Protein AF-A0A6P0WCW0-F1 (afdb_monomer)

Sequence (75 aa):
METIKLQSDWDSLALIELFCTEPQTVRAQDGYWCYEVTDTSDTSLKFGVNTIAESIQIELKLAGESKAILSFELI

Foldseek 3Di:
DDADDDDPDPDLVVVCVVQVDAFPDDDVVQQKTWRWDADPQRWIWIWMARPVQQKIWIFIDGVNHTDDIDIDGHD

Radius of gyration: 12.83 Å; Cα contacts (8 Å, |Δi|>4): 129; chains: 1; bounding box: 31×28×32 Å

Nearest PDB structures (foldseek):
  6cp9-assembly4_H  TM=9.390E-01  e=5.608E-04  Klebsiella pneumoniae 342
  7t25-assembly1_E  TM=8.221E-01  e=1.986E+00  Borreliella burgdorferi B31
  6zvz-assembly2_B  TM=5.920E-01  e=3.190E-01  Methanocaldococcus jannaschii
  5hal-assembly1_A  TM=6.922E-01  e=1.876E+00  Burkholderia vietnamiensis G4
  6zw0-assembly1_B  TM=6.067E-01  e=4.245E-01  Methanocaldococcus jannaschii

pLDDT: mean 85.09, std 14.86, range [40.09, 97.25]

Structure (mmCIF, N/CA/C/O backbone):
data_AF-A0A6P0WCW0-F1
#
_entry.id   AF-A0A6P0WCW0-F1
#
loop_
_atom_site.group_PDB
_atom_site.id
_atom_site.type_symbol
_atom_site.label_atom_id
_atom_site.label_alt_id
_atom_site.label_comp_id
_atom_site.label_asym_id
_atom_site.label_entity_id
_atom_site.label_seq_id
_atom_site.pdbx_PDB_ins_code
_atom_site.Cartn_x
_atom_site.Cartn_y
_atom_site.Cartn_z
_atom_site.occupancy
_atom_site.B_iso_or_equiv
_atom_site.auth_seq_id
_atom_site.auth_comp_id
_atom_site.auth_asym_id
_atom_site.auth_atom_id
_atom_site.pdbx_PDB_model_num
ATOM 1 N N . MET A 1 1 ? 13.070 -18.818 3.139 1.00 43.69 1 MET A N 1
ATOM 2 C CA . MET A 1 1 ? 12.944 -17.456 2.590 1.00 43.69 1 MET A CA 1
ATOM 3 C C . MET A 1 1 ? 12.341 -17.638 1.215 1.00 43.69 1 MET A C 1
ATOM 5 O O . MET A 1 1 ? 12.997 -18.237 0.374 1.00 43.69 1 MET A O 1
ATOM 9 N N . GLU A 1 2 ? 11.060 -17.325 1.048 1.00 41.62 2 GLU A N 1
ATOM 10 C CA . GLU A 1 2 ? 10.389 -17.485 -0.246 1.00 41.62 2 GLU A CA 1
ATOM 11 C C . GLU A 1 2 ? 10.730 -16.283 -1.127 1.00 41.62 2 GLU A C 1
ATOM 13 O O . GLU A 1 2 ? 10.633 -15.139 -0.688 1.00 41.62 2 GLU A O 1
ATOM 18 N N . THR A 1 3 ? 11.202 -16.550 -2.342 1.00 40.09 3 THR A N 1
ATOM 19 C CA . THR A 1 3 ? 11.579 -15.521 -3.312 1.00 40.09 3 THR A CA 1
ATOM 20 C C . THR A 1 3 ? 10.367 -15.214 -4.179 1.00 40.09 3 THR A C 1
ATOM 22 O O . THR A 1 3 ? 9.940 -16.056 -4.969 1.00 40.09 3 THR A O 1
ATOM 25 N N . ILE A 1 4 ? 9.804 -14.018 -4.031 1.00 52.62 4 ILE A N 1
ATOM 26 C CA . ILE A 1 4 ? 8.688 -13.545 -4.850 1.00 52.62 4 ILE A CA 1
ATOM 27 C C . ILE A 1 4 ? 9.286 -12.699 -5.972 1.00 52.62 4 ILE A C 1
ATOM 29 O O . ILE A 1 4 ? 9.789 -11.611 -5.718 1.00 52.62 4 ILE A O 1
ATOM 33 N N . LYS A 1 5 ? 9.259 -13.198 -7.213 1.00 50.12 5 LYS A N 1
ATOM 34 C CA . LYS A 1 5 ? 9.558 -12.368 -8.386 1.00 50.12 5 LYS A CA 1
ATOM 35 C C . LYS A 1 5 ? 8.311 -11.569 -8.736 1.00 50.12 5 LYS A C 1
ATOM 37 O O . LYS A 1 5 ? 7.297 -12.164 -9.098 1.00 50.12 5 LYS A O 1
ATOM 42 N N . LEU A 1 6 ? 8.385 -10.246 -8.624 1.00 52.12 6 LEU A N 1
ATOM 43 C CA . LEU A 1 6 ? 7.340 -9.378 -9.153 1.00 52.12 6 LEU A CA 1
ATOM 44 C C . LEU A 1 6 ? 7.307 -9.502 -10.676 1.00 52.12 6 LEU A C 1
ATOM 46 O O . LEU A 1 6 ? 8.343 -9.590 -11.337 1.00 52.12 6 LEU A O 1
ATOM 50 N N . GLN A 1 7 ? 6.095 -9.568 -11.215 1.00 56.09 7 GLN A N 1
ATOM 51 C CA . GLN A 1 7 ? 5.872 -9.564 -12.650 1.00 56.09 7 GLN A CA 1
ATOM 52 C C . GLN A 1 7 ? 6.455 -8.264 -13.228 1.00 56.09 7 GLN A C 1
ATOM 54 O O . GLN A 1 7 ? 6.301 -7.201 -12.633 1.00 56.09 7 GLN A O 1
ATOM 59 N N . SER A 1 8 ? 7.159 -8.374 -14.354 1.00 56.78 8 SER A N 1
ATOM 60 C CA . SER A 1 8 ? 8.004 -7.332 -14.960 1.00 56.78 8 SER A CA 1
ATOM 61 C C . SER A 1 8 ? 7.286 -6.014 -15.265 1.00 56.78 8 SER A C 1
ATOM 63 O O . SER A 1 8 ? 7.933 -4.983 -15.429 1.00 56.78 8 SER A O 1
ATOM 65 N N . ASP A 1 9 ? 5.961 -6.055 -15.352 1.00 60.47 9 ASP A N 1
ATOM 66 C CA . ASP A 1 9 ? 5.117 -4.918 -15.672 1.00 60.47 9 ASP A CA 1
ATOM 67 C C . ASP A 1 9 ? 4.448 -4.444 -14.381 1.00 60.47 9 ASP A C 1
ATOM 69 O O . ASP A 1 9 ? 3.372 -4.906 -14.001 1.00 60.47 9 ASP A O 1
ATOM 73 N N . TRP A 1 10 ? 5.131 -3.549 -13.660 1.00 66.38 10 TRP A N 1
ATOM 74 C CA . TRP A 1 10 ? 4.513 -2.809 -12.565 1.00 66.38 10 TRP A CA 1
ATOM 75 C C . TRP A 1 10 ? 3.324 -2.0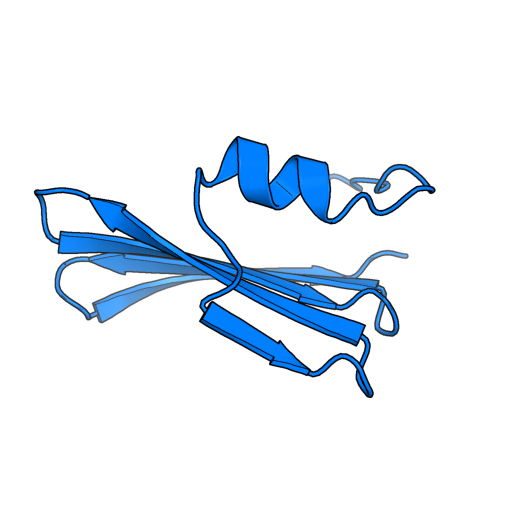24 -13.126 1.00 66.38 10 TRP A C 1
ATOM 77 O O . TRP A 1 10 ? 3.502 -1.080 -13.895 1.00 66.38 10 TRP A O 1
ATOM 87 N N . ASP A 1 11 ? 2.115 -2.437 -12.755 1.00 73.75 11 ASP A N 1
ATOM 88 C CA . ASP A 1 11 ? 0.881 -1.772 -13.152 1.00 73.75 11 ASP A CA 1
ATOM 89 C C . ASP A 1 11 ? 0.337 -0.966 -11.971 1.00 73.75 11 ASP A C 1
ATOM 91 O O . ASP A 1 11 ? -0.161 -1.518 -10.984 1.00 73.75 11 ASP A O 1
ATOM 95 N N . SER A 1 12 ? 0.433 0.362 -12.062 1.00 69.38 12 SER A N 1
ATOM 9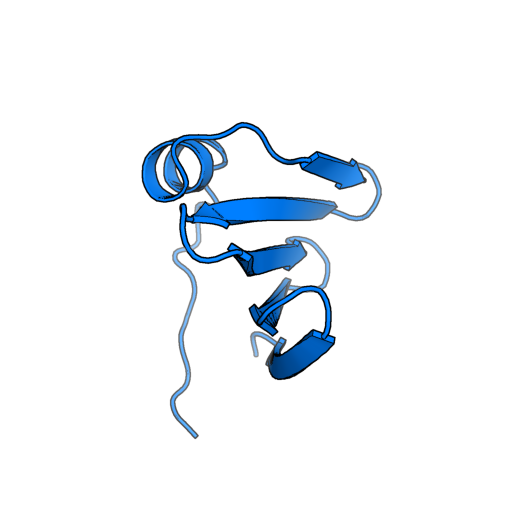6 C CA . SER A 1 12 ? -0.105 1.252 -11.034 1.00 69.38 12 SER A CA 1
ATOM 97 C C . SER A 1 12 ? -1.616 1.094 -10.862 1.00 69.38 12 SER A C 1
ATOM 99 O O . SER A 1 12 ? -2.127 1.355 -9.773 1.00 69.38 12 SER A O 1
ATOM 101 N N . LEU A 1 13 ? -2.329 0.666 -11.912 1.00 80.50 13 LEU A N 1
ATOM 102 C CA . LEU A 1 13 ? -3.767 0.430 -11.862 1.00 80.50 13 LEU A CA 1
ATOM 103 C C . LEU A 1 13 ? -4.096 -0.802 -11.014 1.00 80.50 13 LEU A C 1
ATOM 105 O O . LEU A 1 13 ? -5.031 -0.750 -10.220 1.00 80.50 13 LEU A O 1
ATOM 109 N N . ALA A 1 14 ? -3.285 -1.860 -11.088 1.00 82.56 14 ALA A N 1
ATOM 110 C CA . ALA A 1 14 ? -3.511 -3.085 -10.321 1.00 82.56 14 ALA A CA 1
ATOM 111 C C . ALA A 1 14 ? -3.501 -2.841 -8.800 1.00 82.56 14 ALA A C 1
ATOM 113 O O . ALA A 1 14 ? -4.285 -3.440 -8.068 1.00 82.56 14 ALA A O 1
ATOM 114 N N . LEU A 1 15 ? -2.646 -1.937 -8.304 1.00 83.56 15 LEU A N 1
ATOM 115 C CA . LEU A 1 15 ? -2.625 -1.580 -6.878 1.00 83.56 15 LEU A CA 1
ATOM 116 C C . LEU A 1 15 ? -3.799 -0.678 -6.482 1.00 83.56 15 LEU A C 1
ATOM 118 O O . LEU A 1 15 ? -4.330 -0.827 -5.383 1.00 83.56 15 LEU A O 1
ATOM 122 N N . ILE A 1 16 ? -4.236 0.214 -7.375 1.00 86.44 16 ILE A N 1
ATOM 123 C CA . ILE A 1 16 ? -5.450 1.011 -7.155 1.00 86.44 16 ILE A CA 1
ATOM 124 C C . ILE A 1 16 ? -6.668 0.088 -7.057 1.00 86.44 16 ILE A C 1
ATOM 126 O O . ILE A 1 16 ? -7.490 0.267 -6.164 1.00 86.44 16 ILE A O 1
ATOM 130 N N . GLU A 1 17 ? -6.767 -0.923 -7.920 1.00 86.81 17 GLU A N 1
ATOM 131 C CA . GLU A 1 17 ? -7.835 -1.927 -7.873 1.00 86.81 17 GLU A CA 1
ATOM 132 C C . GLU A 1 17 ? -7.747 -2.810 -6.623 1.00 86.81 17 GLU A C 1
ATOM 134 O O . GLU A 1 17 ? -8.767 -3.087 -5.997 1.00 86.81 17 GLU A O 1
ATOM 139 N N . LEU A 1 18 ? -6.538 -3.215 -6.221 1.00 87.19 18 LEU A N 1
ATOM 140 C CA . LEU A 1 18 ? -6.325 -4.043 -5.032 1.00 87.19 18 LEU A CA 1
ATOM 141 C C . LEU A 1 18 ? -6.726 -3.322 -3.739 1.00 87.19 18 LEU A C 1
ATOM 143 O O . LEU A 1 18 ? -7.356 -3.923 -2.869 1.00 87.19 18 LEU A O 1
ATOM 147 N N . PHE A 1 19 ? -6.342 -2.051 -3.597 1.00 89.19 19 PHE A N 1
ATOM 148 C CA . PHE A 1 19 ? -6.611 -1.266 -2.390 1.00 89.19 19 PHE A CA 1
ATOM 149 C C . PHE A 1 19 ? -7.890 -0.427 -2.479 1.00 89.19 19 PHE A C 1
ATOM 151 O O . PHE A 1 19 ? -8.292 0.174 -1.483 1.00 89.19 19 PHE A O 1
ATOM 158 N N . CYS A 1 20 ? -8.529 -0.372 -3.649 1.00 89.50 20 CYS A N 1
ATOM 159 C CA . CYS A 1 20 ? -9.664 0.502 -3.950 1.00 89.50 20 CYS A CA 1
ATOM 160 C C . CYS A 1 20 ? -9.405 1.979 -3.590 1.00 89.50 20 CYS A C 1
ATOM 162 O O . CYS A 1 20 ? -10.330 2.704 -3.217 1.00 89.50 20 CYS A O 1
ATOM 164 N N . THR A 1 21 ? -8.149 2.429 -3.663 1.00 91.12 21 THR A N 1
ATOM 165 C CA . THR A 1 21 ? -7.750 3.800 -3.32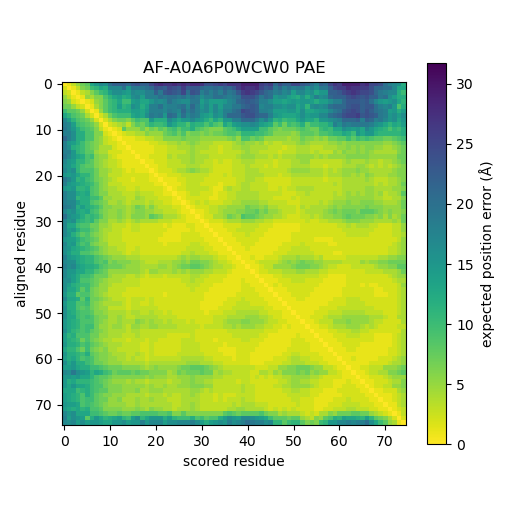8 1.00 91.12 21 THR A CA 1
ATOM 166 C C . THR A 1 21 ? -6.547 4.242 -4.146 1.00 91.12 21 THR A C 1
ATOM 168 O O . THR A 1 21 ? -5.653 3.457 -4.461 1.00 91.12 21 THR A O 1
ATOM 171 N N . GLU A 1 22 ? -6.502 5.541 -4.425 1.00 91.88 22 GLU A N 1
ATOM 172 C CA . GLU A 1 22 ? -5.300 6.213 -4.905 1.00 91.88 22 GLU A CA 1
ATOM 173 C C . GLU A 1 22 ? -4.179 6.136 -3.850 1.00 91.88 22 GLU A C 1
ATOM 175 O O . GLU A 1 22 ? -4.46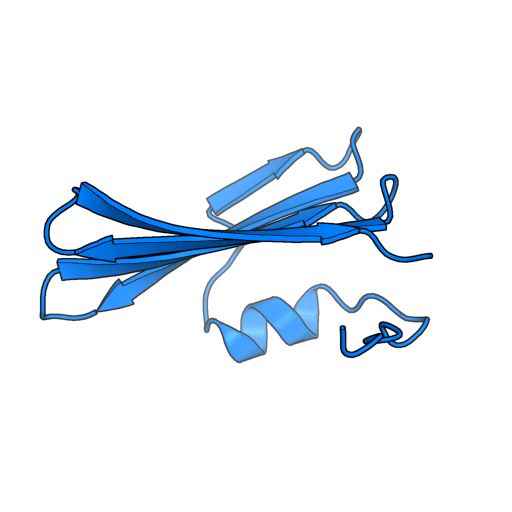4 6.068 -2.643 1.00 91.88 22 GLU A O 1
ATOM 180 N N . PRO A 1 23 ? -2.902 6.169 -4.268 1.00 92.50 23 PRO A N 1
ATOM 181 C CA . PRO A 1 23 ? -1.778 6.207 -3.343 1.00 92.50 23 PRO A CA 1
ATOM 182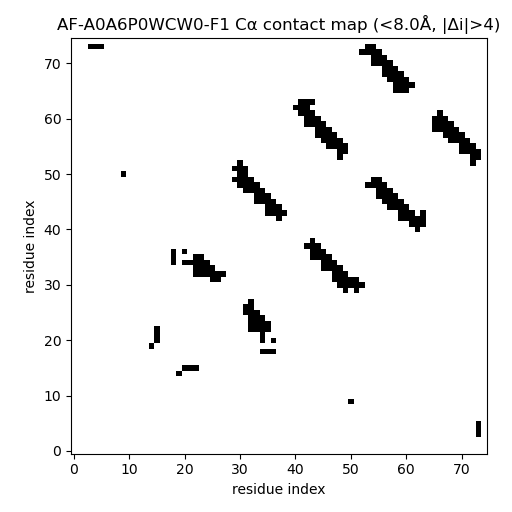 C C . PRO A 1 23 ? -1.810 7.492 -2.508 1.00 92.50 23 PRO A C 1
ATOM 184 O O . PRO A 1 23 ? -1.876 8.602 -3.035 1.00 92.50 23 PRO A O 1
ATOM 187 N N . GLN A 1 24 ? -1.696 7.352 -1.188 1.00 93.94 24 GLN A N 1
ATOM 188 C CA . GLN A 1 24 ? -1.659 8.495 -0.276 1.00 93.94 24 GLN A CA 1
ATOM 189 C C . GLN A 1 24 ? -0.342 9.270 -0.356 1.00 93.94 24 GLN A C 1
ATOM 191 O O . GLN A 1 24 ? -0.300 10.467 -0.080 1.00 93.94 24 GLN A O 1
ATOM 196 N N . THR A 1 25 ? 0.759 8.598 -0.697 1.00 92.44 25 THR A N 1
ATOM 197 C CA . THR A 1 25 ? 2.056 9.251 -0.911 1.00 92.44 25 THR A CA 1
ATOM 198 C C . THR A 1 25 ? 2.673 8.758 -2.205 1.00 92.44 25 THR A C 1
ATOM 200 O O . THR A 1 25 ? 2.838 7.559 -2.405 1.00 92.44 25 THR A O 1
ATOM 203 N N . VAL A 1 26 ? 3.071 9.699 -3.058 1.00 92.31 26 VAL A N 1
ATOM 204 C CA . VAL A 1 26 ? 3.774 9.420 -4.310 1.00 92.31 26 VAL A CA 1
ATOM 205 C C . VAL A 1 26 ? 5.044 10.256 -4.360 1.00 92.31 26 VAL A C 1
ATOM 207 O O . VAL A 1 26 ? 5.001 11.480 -4.244 1.00 92.31 26 VAL A O 1
ATOM 210 N N . ARG A 1 27 ? 6.185 9.596 -4.555 1.00 91.81 27 ARG A N 1
ATOM 211 C CA . ARG A 1 27 ? 7.473 10.217 -4.887 1.00 91.81 27 ARG A CA 1
ATOM 212 C C . ARG A 1 27 ? 7.959 9.612 -6.195 1.00 91.81 27 ARG A C 1
ATOM 214 O O . ARG A 1 27 ? 8.849 8.769 -6.215 1.00 91.81 27 ARG A O 1
ATOM 221 N N . ALA A 1 28 ? 7.348 10.053 -7.292 1.00 85.38 28 ALA A N 1
ATOM 222 C CA . ALA A 1 28 ? 7.605 9.509 -8.625 1.00 85.38 28 ALA A CA 1
ATOM 223 C C . ALA A 1 28 ? 9.089 9.592 -9.032 1.00 85.38 28 ALA A C 1
ATOM 225 O O . ALA A 1 28 ? 9.592 8.691 -9.691 1.00 85.38 28 ALA A O 1
ATOM 226 N N . GLN A 1 29 ? 9.799 10.636 -8.589 1.00 89.12 29 GLN A N 1
ATOM 227 C CA . GLN A 1 29 ? 11.239 10.812 -8.828 1.00 89.12 29 GLN A CA 1
ATOM 228 C C . GLN A 1 29 ? 12.109 9.690 -8.229 1.00 89.12 29 GLN A C 1
ATOM 230 O O . GLN A 1 29 ? 13.148 9.369 -8.792 1.00 89.12 29 GLN A O 1
ATOM 235 N N . ASP A 1 30 ? 11.664 9.088 -7.121 1.00 88.00 30 ASP A N 1
ATOM 236 C CA . ASP A 1 30 ? 12.370 8.023 -6.397 1.00 88.00 30 ASP A CA 1
ATOM 237 C C . ASP A 1 30 ? 11.709 6.656 -6.636 1.00 88.00 30 ASP A C 1
ATOM 239 O O . ASP A 1 30 ? 12.021 5.685 -5.949 1.00 88.00 30 ASP A O 1
ATOM 243 N N . GLY A 1 31 ? 10.751 6.595 -7.571 1.00 88.31 31 GLY A N 1
ATOM 244 C CA . GLY A 1 31 ? 9.978 5.399 -7.873 1.00 88.31 31 GLY A CA 1
ATOM 245 C C . GLY A 1 31 ? 9.160 4.882 -6.693 1.00 88.31 31 GLY A C 1
ATOM 246 O O . GLY A 1 31 ? 8.926 3.683 -6.628 1.00 88.31 31 GLY A O 1
ATOM 247 N N . TYR A 1 32 ? 8.757 5.731 -5.741 1.00 90.88 32 TYR A N 1
ATOM 248 C CA . TYR A 1 32 ? 8.046 5.290 -4.539 1.00 90.88 32 TYR A CA 1
ATOM 249 C C . TYR A 1 32 ? 6.556 5.641 -4.564 1.00 90.88 32 TYR A C 1
ATOM 251 O O . TYR A 1 32 ? 6.181 6.801 -4.762 1.00 90.88 32 TYR A O 1
ATOM 259 N N . TRP A 1 33 ? 5.717 4.652 -4.263 1.00 92.06 33 TRP A N 1
ATOM 260 C CA . TRP A 1 33 ? 4.273 4.786 -4.075 1.00 92.06 33 TRP A CA 1
ATOM 261 C C . TRP A 1 33 ? 3.861 4.125 -2.764 1.00 92.06 33 TRP A C 1
ATOM 263 O O . TRP A 1 33 ? 4.315 3.029 -2.450 1.00 92.06 33 TRP A O 1
ATOM 273 N N . CYS A 1 34 ? 2.991 4.783 -2.003 1.00 94.06 34 CYS A N 1
ATOM 274 C CA . CYS A 1 34 ? 2.461 4.273 -0.747 1.00 94.06 34 CYS A CA 1
ATOM 275 C C . CYS A 1 34 ? 0.940 4.336 -0.752 1.00 94.06 34 CYS A C 1
ATOM 277 O O . CYS A 1 34 ? 0.352 5.405 -0.943 1.00 94.06 34 CYS A O 1
ATOM 279 N N . TYR A 1 35 ? 0.330 3.189 -0.499 1.00 94.44 35 TYR A N 1
ATOM 280 C CA . TYR A 1 35 ? -1.101 2.999 -0.352 1.00 94.44 35 TYR A CA 1
ATOM 281 C C . TYR A 1 35 ? -1.395 2.744 1.120 1.00 94.44 35 TYR A C 1
ATOM 283 O O . TYR A 1 35 ? -0.646 2.040 1.794 1.00 94.44 35 TYR A O 1
ATOM 291 N N . GLU A 1 36 ? -2.476 3.318 1.631 1.00 95.06 36 GLU A N 1
ATOM 292 C CA . GLU A 1 36 ? -2.899 3.103 3.009 1.00 95.06 36 GLU A CA 1
ATOM 293 C C . GLU A 1 36 ? -4.409 2.939 3.045 1.00 95.06 36 GLU A C 1
ATOM 295 O O . GLU A 1 36 ? -5.153 3.797 2.564 1.00 95.06 36 GLU A O 1
ATOM 300 N N . VAL A 1 37 ? -4.835 1.816 3.612 1.00 94.62 37 VAL A N 1
ATOM 301 C CA . VAL A 1 37 ? -6.239 1.478 3.834 1.00 94.62 37 VAL A CA 1
ATOM 302 C C . VA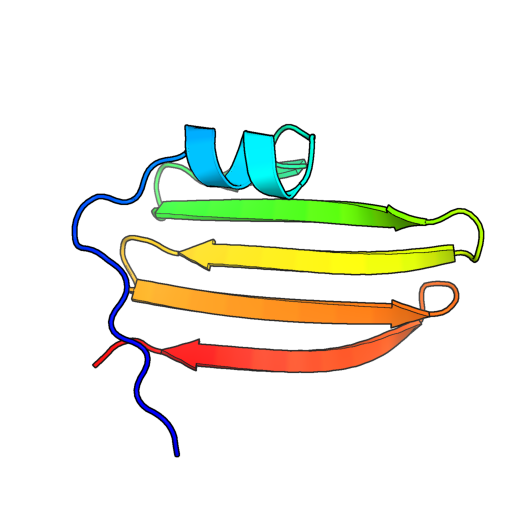L A 1 37 ? -6.458 1.264 5.321 1.00 94.62 37 VAL A C 1
ATOM 304 O O . VAL A 1 37 ? -5.626 0.649 5.989 1.00 94.62 37 VAL A O 1
ATOM 307 N N . THR A 1 38 ? -7.579 1.766 5.826 1.00 95.50 38 THR A N 1
ATOM 308 C CA . THR A 1 38 ? -7.992 1.613 7.223 1.00 95.50 38 THR A CA 1
ATOM 309 C C . THR A 1 38 ? -9.397 1.038 7.258 1.00 95.50 38 THR A C 1
ATOM 311 O O . THR A 1 38 ? -10.283 1.530 6.556 1.00 95.50 38 THR A O 1
ATOM 314 N N . ASP A 1 39 ? -9.598 -0.009 8.053 1.00 93.50 39 ASP A N 1
ATOM 315 C CA . ASP A 1 39 ? -10.913 -0.611 8.252 1.00 93.50 39 ASP A CA 1
ATOM 316 C C . ASP A 1 39 ? -11.714 0.081 9.370 1.00 93.50 39 ASP A C 1
ATOM 318 O O . ASP A 1 39 ? -11.267 1.018 10.032 1.00 93.50 39 ASP A O 1
ATOM 322 N N . THR A 1 40 ? -12.938 -0.392 9.608 1.00 94.19 40 THR A N 1
ATOM 323 C CA . THR A 1 40 ? -13.824 0.154 10.649 1.00 94.19 40 THR A CA 1
ATOM 324 C C . THR A 1 40 ? -13.359 -0.125 12.080 1.00 94.19 40 THR A C 1
ATOM 326 O O . THR A 1 40 ? -13.939 0.408 13.023 1.00 94.19 40 THR A O 1
ATOM 329 N N . SER A 1 41 ? -12.362 -0.990 12.257 1.00 93.94 41 SER A N 1
ATOM 330 C CA . SER A 1 41 ? -11.786 -1.373 13.546 1.00 93.94 41 SER A CA 1
ATOM 331 C C . SER A 1 41 ? -10.485 -0.624 13.850 1.00 93.94 41 SER A C 1
ATOM 333 O O . SER A 1 41 ? -9.792 -0.990 14.797 1.00 93.94 41 SER A O 1
ATOM 335 N N . ASP A 1 42 ? -10.172 0.424 13.079 1.00 92.94 42 ASP A N 1
ATOM 336 C CA . ASP A 1 42 ? -8.941 1.216 13.195 1.00 92.94 42 ASP A CA 1
ATOM 337 C C . ASP A 1 42 ? -7.670 0.368 12.978 1.00 92.94 42 ASP A C 1
ATOM 339 O O . ASP A 1 42 ? -6.602 0.613 13.551 1.00 92.94 42 ASP A O 1
ATOM 343 N N . THR A 1 43 ? -7.800 -0.675 12.151 1.00 95.62 43 THR A N 1
ATOM 344 C CA . THR A 1 43 ? -6.675 -1.445 11.622 1.00 95.62 43 THR A CA 1
ATOM 345 C C . THR A 1 43 ? -6.251 -0.824 10.304 1.00 95.62 43 THR A C 1
ATOM 347 O O . THR A 1 43 ? -7.046 -0.768 9.364 1.00 95.62 43 THR A O 1
ATOM 350 N N . SER A 1 44 ? -4.996 -0.386 10.213 1.00 96.06 44 SER A N 1
ATOM 351 C CA . SER A 1 44 ? -4.444 0.205 8.993 1.00 96.06 44 SER A CA 1
ATOM 352 C C . SER A 1 44 ? -3.363 -0.678 8.394 1.00 96.06 44 SER A C 1
ATOM 354 O O . SER A 1 44 ? -2.461 -1.133 9.097 1.00 96.06 44 SER A O 1
ATOM 356 N N . LEU A 1 45 ? -3.412 -0.871 7.080 1.00 95.88 45 LEU A N 1
ATOM 357 C CA . LEU A 1 45 ? -2.345 -1.491 6.306 1.00 95.88 45 LEU A CA 1
ATOM 358 C C . LEU A 1 45 ? -1.725 -0.425 5.407 1.00 95.88 45 LEU A C 1
ATOM 360 O O . LEU A 1 45 ? -2.402 0.113 4.532 1.00 95.88 45 LEU A O 1
ATOM 364 N N . LYS A 1 46 ? -0.438 -0.139 5.608 1.00 95.94 46 LYS A N 1
ATOM 365 C CA . LYS A 1 46 ? 0.360 0.655 4.674 1.00 95.94 46 LYS A CA 1
ATOM 366 C C . LYS A 1 46 ? 1.161 -0.274 3.784 1.00 95.94 46 LYS A C 1
ATOM 368 O O . LYS A 1 46 ? 1.871 -1.146 4.277 1.00 95.94 46 LYS A O 1
ATOM 373 N N . PHE A 1 47 ? 1.072 -0.051 2.486 1.00 94.62 47 PHE A N 1
ATOM 374 C CA . PHE A 1 47 ? 1.789 -0.795 1.469 1.00 94.62 47 PHE A CA 1
ATOM 375 C C . PHE A 1 47 ? 2.608 0.179 0.625 1.00 94.62 47 PHE A C 1
ATOM 377 O O . PHE A 1 47 ? 2.071 0.936 -0.183 1.00 94.62 47 PHE A O 1
ATOM 384 N N . GLY A 1 48 ? 3.917 0.179 0.847 1.00 93.50 48 GLY A N 1
ATOM 385 C CA . GLY A 1 48 ? 4.897 0.936 0.087 1.00 93.50 48 GLY A CA 1
ATOM 386 C C . GLY A 1 48 ? 5.565 0.059 -0.963 1.00 93.50 48 GLY A C 1
ATOM 387 O O . GLY A 1 48 ? 6.047 -1.025 -0.650 1.00 93.50 48 GLY A O 1
ATOM 388 N N . VAL A 1 49 ? 5.654 0.552 -2.190 1.00 90.94 49 VAL A N 1
ATOM 389 C CA . VAL A 1 49 ? 6.430 -0.056 -3.271 1.00 90.94 49 VAL A CA 1
ATOM 390 C C . VAL A 1 49 ? 7.437 0.960 -3.786 1.00 90.94 49 VAL A C 1
ATOM 392 O O . VAL A 1 49 ? 7.095 2.124 -3.998 1.00 90.94 49 VAL A O 1
ATOM 395 N N . ASN A 1 50 ? 8.682 0.528 -3.971 1.00 90.69 50 ASN A N 1
ATOM 396 C CA . ASN A 1 50 ? 9.702 1.277 -4.681 1.00 90.69 50 ASN A CA 1
ATOM 397 C C . ASN A 1 50 ? 10.113 0.511 -5.945 1.00 90.69 50 ASN A C 1
ATOM 399 O O . ASN A 1 50 ? 10.672 -0.577 -5.846 1.00 90.69 50 ASN A O 1
ATOM 403 N N . THR A 1 51 ? 9.838 1.067 -7.123 1.00 86.69 51 THR A N 1
ATOM 404 C CA . THR A 1 51 ? 10.131 0.424 -8.412 1.00 86.69 51 THR A CA 1
ATOM 405 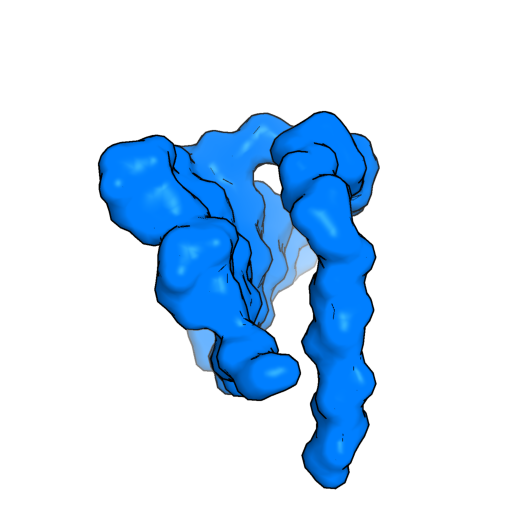C C . THR A 1 51 ? 11.578 0.598 -8.862 1.00 86.69 51 THR A C 1
ATOM 407 O O . THR A 1 51 ? 12.042 -0.183 -9.680 1.00 86.69 51 THR A O 1
ATOM 410 N N . ILE A 1 52 ? 12.302 1.594 -8.339 1.00 87.88 52 ILE A N 1
ATOM 411 C CA . ILE A 1 52 ? 13.717 1.834 -8.670 1.00 87.88 52 ILE A CA 1
ATOM 412 C C . ILE A 1 52 ? 14.623 1.004 -7.765 1.00 87.88 52 ILE A C 1
ATOM 414 O O . ILE A 1 52 ? 15.545 0.348 -8.232 1.00 87.88 52 ILE A O 1
ATOM 418 N N . ALA A 1 53 ? 14.362 1.048 -6.459 1.00 87.75 53 ALA A N 1
ATOM 419 C CA . ALA A 1 53 ? 15.055 0.239 -5.462 1.00 87.75 53 ALA A CA 1
ATOM 420 C C . ALA A 1 53 ? 14.515 -1.196 -5.397 1.00 87.75 53 ALA A C 1
ATOM 422 O O . ALA A 1 53 ? 14.947 -1.951 -4.533 1.00 87.75 53 ALA A O 1
ATOM 423 N N . GLU A 1 54 ? 13.533 -1.524 -6.242 1.00 88.38 54 GLU A N 1
ATOM 424 C CA . GLU A 1 54 ? 12.926 -2.847 -6.363 1.00 88.38 54 GLU A CA 1
ATOM 425 C C . GLU A 1 54 ? 12.597 -3.455 -4.987 1.00 88.38 54 GLU A C 1
ATOM 427 O O . GLU A 1 54 ? 13.044 -4.536 -4.612 1.00 88.38 54 GLU A O 1
ATOM 432 N N . SER A 1 55 ? 11.819 -2.728 -4.187 1.00 89.06 55 SER A N 1
ATOM 433 C CA . SER A 1 55 ? 11.493 -3.143 -2.822 1.00 89.06 55 SER A CA 1
A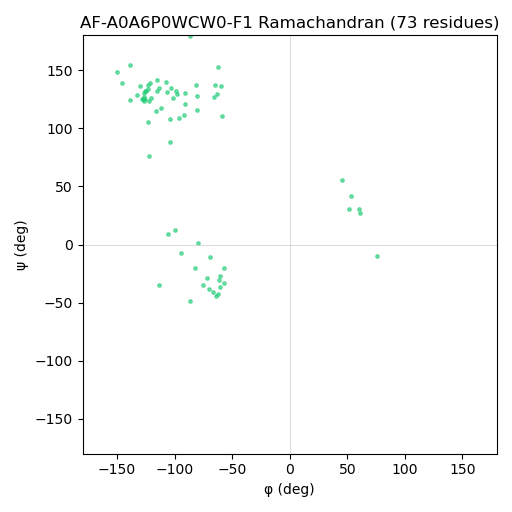TOM 434 C C . SER A 1 55 ? 10.040 -2.887 -2.459 1.00 89.06 55 SER A C 1
ATOM 436 O O . SER A 1 55 ? 9.368 -2.009 -3.002 1.00 89.06 55 SER A O 1
ATOM 438 N N . ILE A 1 56 ? 9.552 -3.679 -1.509 1.00 90.94 56 ILE A N 1
ATOM 439 C CA . ILE A 1 56 ? 8.226 -3.546 -0.914 1.00 90.94 56 ILE A CA 1
ATOM 440 C C . ILE A 1 56 ? 8.391 -3.399 0.594 1.00 90.94 56 ILE A C 1
ATOM 442 O O . ILE A 1 56 ? 9.159 -4.124 1.227 1.00 90.94 56 ILE A O 1
ATOM 446 N N . GLN A 1 57 ? 7.623 -2.489 1.179 1.00 94.06 57 GLN A N 1
ATOM 447 C CA . GLN A 1 57 ? 7.476 -2.339 2.619 1.00 94.06 57 GLN A CA 1
ATOM 448 C C . GLN A 1 57 ? 6.001 -2.411 2.986 1.00 94.06 57 GLN A C 1
ATOM 450 O O . GLN A 1 57 ? 5.169 -1.739 2.385 1.00 94.06 57 GLN A O 1
ATOM 455 N N . ILE A 1 58 ? 5.674 -3.213 3.989 1.00 95.06 58 ILE A N 1
ATOM 456 C CA . ILE A 1 58 ? 4.312 -3.391 4.479 1.00 95.06 58 ILE A CA 1
ATOM 457 C C . ILE A 1 58 ? 4.317 -3.101 5.971 1.00 95.06 58 ILE A C 1
ATOM 459 O O . ILE A 1 58 ? 5.076 -3.716 6.714 1.00 95.06 58 ILE A O 1
ATOM 463 N N . GLU A 1 59 ? 3.465 -2.188 6.418 1.00 97.25 59 GLU A N 1
ATOM 464 C CA . GLU A 1 59 ? 3.274 -1.885 7.833 1.00 97.25 59 GLU A CA 1
ATOM 465 C C . GLU A 1 59 ? 1.817 -2.142 8.226 1.00 97.25 59 GLU A C 1
ATOM 467 O O . GLU A 1 59 ? 0.897 -1.588 7.627 1.00 97.25 59 GLU A O 1
ATOM 472 N N . LEU A 1 60 ? 1.611 -2.960 9.259 1.00 96.88 60 LEU A N 1
ATOM 473 C CA . LEU A 1 60 ? 0.311 -3.172 9.889 1.00 96.88 60 LEU A CA 1
ATOM 474 C C . LEU A 1 60 ? 0.233 -2.358 11.180 1.00 96.88 60 LEU A C 1
ATOM 476 O O . LEU A 1 60 ? 1.069 -2.525 12.075 1.00 96.88 60 LEU A O 1
ATOM 480 N N . LYS A 1 61 ? -0.805 -1.532 11.300 1.00 97.25 61 LYS A N 1
ATOM 481 C CA . LYS A 1 61 ? -1.127 -0.766 12.504 1.00 97.25 61 LYS A CA 1
ATOM 482 C C . LYS A 1 61 ? -2.453 -1.210 13.092 1.00 97.25 61 LYS A C 1
ATOM 484 O O . LYS A 1 61 ? -3.401 -1.458 12.357 1.00 97.25 61 LYS A O 1
ATOM 489 N N . LEU A 1 62 ? -2.520 -1.256 14.417 1.00 95.62 62 LEU A N 1
ATOM 490 C CA . LEU A 1 62 ? -3.759 -1.432 15.173 1.00 95.62 62 LEU A CA 1
ATOM 491 C C . LEU A 1 62 ? -3.907 -0.240 16.110 1.00 95.62 62 LEU A C 1
ATOM 493 O O . LEU A 1 62 ? -2.997 0.007 16.904 1.00 95.62 62 LEU A O 1
ATOM 497 N N . ALA A 1 63 ? -5.025 0.482 16.023 1.00 92.81 63 ALA A N 1
ATOM 498 C CA . ALA A 1 63 ? -5.283 1.680 16.825 1.00 92.81 63 ALA A CA 1
ATOM 499 C C . ALA A 1 63 ? -4.146 2.723 16.727 1.00 92.81 63 ALA A C 1
ATOM 501 O O . ALA A 1 63 ? -3.672 3.261 17.728 1.00 92.81 63 ALA A O 1
ATOM 502 N N . GLY A 1 64 ? -3.624 2.931 15.513 1.00 89.31 64 GLY A N 1
ATOM 503 C CA . GLY A 1 64 ? -2.498 3.832 15.235 1.00 89.31 64 GLY A CA 1
ATOM 504 C C . GLY A 1 64 ? -1.107 3.317 15.638 1.00 89.31 64 GLY A C 1
ATOM 505 O O . GLY A 1 64 ? -0.101 3.904 15.231 1.00 89.31 64 GLY A O 1
ATOM 506 N N . GLU A 1 65 ? -1.009 2.207 16.373 1.00 93.81 65 GLU A N 1
ATOM 507 C CA . GLU A 1 65 ? 0.267 1.622 16.793 1.00 93.81 65 GLU A CA 1
ATOM 508 C C . GLU A 1 65 ? 0.784 0.598 15.782 1.00 93.81 65 GLU A C 1
ATOM 510 O O . GLU A 1 65 ? 0.072 -0.336 15.416 1.00 93.81 65 GLU A O 1
ATOM 515 N N . SER A 1 66 ? 2.054 0.721 15.389 1.00 95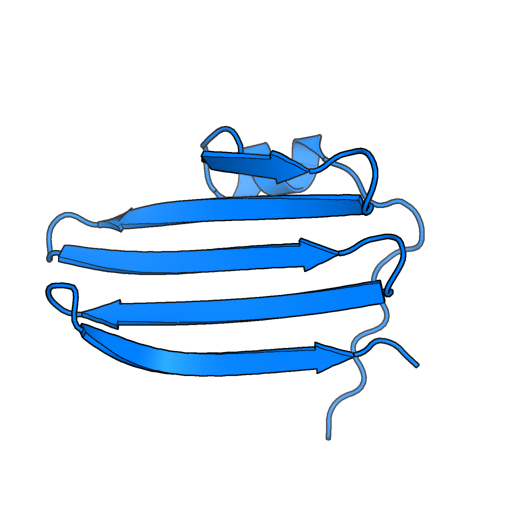.88 66 SER A N 1
ATOM 516 C CA . SER A 1 66 ? 2.719 -0.256 14.521 1.00 95.88 66 SER A CA 1
ATOM 517 C C . SER A 1 66 ? 2.861 -1.605 15.227 1.00 95.88 66 SER A C 1
ATOM 519 O O . SER A 1 66 ? 3.359 -1.678 16.354 1.00 95.88 66 SER A O 1
ATOM 521 N N . LYS A 1 67 ? 2.401 -2.677 14.578 1.00 96.19 67 LYS A N 1
ATOM 522 C CA . LYS A 1 67 ? 2.444 -4.050 15.109 1.00 96.19 67 LYS A CA 1
ATOM 523 C C . LYS A 1 67 ? 3.375 -4.954 14.325 1.00 96.19 67 LYS A C 1
ATOM 525 O O . LYS A 1 67 ? 4.013 -5.820 14.916 1.00 96.19 67 LYS A O 1
ATOM 530 N N . ALA A 1 68 ? 3.458 -4.754 13.017 1.00 94.44 68 ALA A N 1
ATOM 531 C CA . ALA A 1 68 ? 4.364 -5.496 12.161 1.00 94.44 68 ALA A CA 1
ATOM 532 C C . ALA A 1 68 ? 4.858 -4.599 11.034 1.00 94.44 68 ALA A C 1
ATOM 534 O O . ALA A 1 68 ? 4.078 -3.851 10.446 1.00 94.44 68 ALA A O 1
ATOM 535 N N . ILE A 1 69 ? 6.145 -4.721 10.725 1.00 95.44 69 ILE A N 1
ATOM 536 C CA . ILE A 1 69 ? 6.758 -4.140 9.538 1.00 95.44 69 ILE A CA 1
ATOM 537 C C . ILE A 1 69 ? 7.467 -5.279 8.818 1.00 95.44 69 ILE A C 1
ATOM 539 O O . ILE A 1 69 ? 8.293 -5.975 9.409 1.00 95.44 69 ILE A O 1
ATOM 543 N N . LEU A 1 70 ? 7.113 -5.481 7.557 1.00 93.94 70 LEU A N 1
ATOM 544 C CA . LEU A 1 70 ? 7.739 -6.445 6.668 1.00 93.94 70 LEU A CA 1
ATOM 545 C C . LEU A 1 70 ? 8.403 -5.676 5.535 1.00 93.94 70 LEU A C 1
ATOM 547 O O . LEU A 1 70 ? 7.777 -4.813 4.923 1.00 93.94 70 LEU A O 1
ATOM 551 N N . SER A 1 71 ? 9.653 -6.013 5.250 1.00 92.62 71 SER A N 1
ATOM 552 C CA . SER A 1 71 ? 10.413 -5.420 4.156 1.00 92.62 71 SER A CA 1
ATOM 553 C C . SER A 1 71 ? 10.943 -6.532 3.273 1.00 92.62 71 SER A C 1
ATOM 555 O O . SER A 1 71 ? 11.515 -7.504 3.768 1.00 92.62 71 SER A O 1
ATOM 557 N N . PHE A 1 72 ? 10.750 -6.372 1.973 1.00 88.31 72 PHE A N 1
ATOM 558 C CA . PHE A 1 72 ? 11.203 -7.303 0.958 1.00 88.31 72 PHE A CA 1
ATOM 559 C C . PHE A 1 72 ? 12.021 -6.524 -0.063 1.00 88.31 72 PHE A C 1
ATOM 561 O O . PHE A 1 72 ? 11.559 -5.515 -0.595 1.00 88.31 72 PHE A O 1
ATOM 568 N N . GLU A 1 73 ? 13.230 -6.998 -0.323 1.00 85.75 73 GLU A N 1
ATOM 569 C CA . GLU A 1 73 ? 14.073 -6.537 -1.422 1.00 85.75 73 GLU A CA 1
ATOM 570 C C . GLU A 1 73 ? 14.004 -7.590 -2.528 1.00 85.75 73 GLU A C 1
ATOM 572 O O . GLU A 1 73 ? 14.046 -8.795 -2.249 1.00 85.75 73 GLU A O 1
ATOM 577 N N . LEU A 1 74 ? 13.839 -7.146 -3.770 1.00 69.06 74 LEU A N 1
ATOM 578 C CA . LEU A 1 74 ? 13.897 -8.016 -4.937 1.00 69.06 74 LEU A CA 1
ATOM 579 C C . LEU A 1 74 ? 15.375 -8.239 -5.290 1.00 69.06 74 LEU A C 1
ATOM 581 O O . LEU A 1 74 ? 16.187 -7.318 -5.223 1.00 69.06 74 LEU A O 1
ATOM 585 N N . ILE A 1 75 ? 15.718 -9.490 -5.607 1.00 57.12 75 ILE A N 1
ATOM 586 C CA . ILE A 1 75 ? 17.063 -9.934 -6.011 1.00 57.12 75 ILE A CA 1
ATOM 587 C C . ILE A 1 75 ? 16.993 -10.460 -7.442 1.00 57.12 75 ILE A C 1
ATOM 589 O O . ILE A 1 75 ? 16.036 -11.225 -7.731 1.00 57.12 75 ILE A O 1
#

Mean predicted aligned error: 6.04 Å

Solvent-accessible surface area (backbone atoms only — not comparable to full-atom values): 4502 Å² total; per-residue (Å²): 136,88,85,76,80,75,69,91,73,84,52,75,62,60,52,29,65,72,65,73,43,75,61,78,44,75,40,74,94,65,34,30,42,27,35,70,49,67,53,97,80,45,38,31,45,35,44,34,39,24,71,71,76,37,30,39,39,39,37,37,25,53,75,83,41,81,74,47,77,49,77,45,76,64,130

Secondary structure (DSSP, 8-state):
-------SS--HHHHHHHHTS--SEEEGGGTEEEEEEE-TTSEEEEEEEETTTTEEEEEEEETTEEEEEEEEE--